Protein AF-A0A967WFG3-F1 (afdb_monomer)

Sequence (77 aa):
RVWMAARGGWPPAHERYAFDLGWSDQISDPELRDWASAISEATIPILA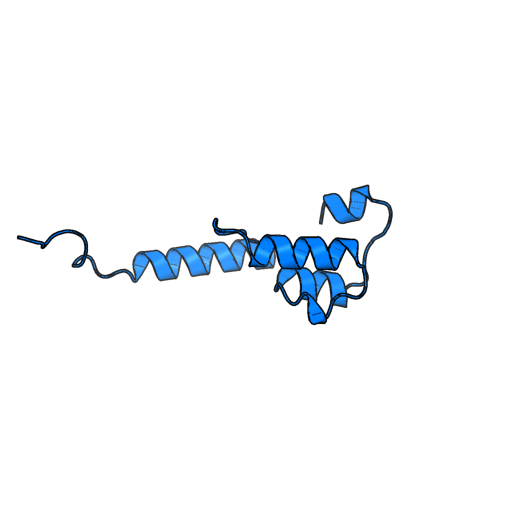GGHGVVAGGLLAMLETLEKIPPDQAEGGG

Foldseek 3Di:
DVVCVVVVHNADPQQLVCLQVLVLVRHPPPVSSVVSVCQVPDPDPDHRDDPVSRVVVVVVVVVVVVVPPPPPPDDDD

Secondary structure (DSSP, 8-state):
-HHHHHTT----HHHHHHHHTT-GGG--SHHHHHHHHHHHH-SS----S-HHHHHHHHHHHHHHHTTS-SSSSS---

pLDDT: mean 79.04, std 13.82, range [36.66, 94.44]

Mean predicted aligned error: 9.94 Å

Radius of gyration: 16.77 Å; Cα contacts (8 Å, |Δi|>4): 49; chains: 1; bounding box: 46×25×43 Å

Structure (mmCIF, N/CA/C/O backbone):
data_AF-A0A967WFG3-F1
#
_entry.id   AF-A0A967WFG3-F1
#
loop_
_atom_site.group_PDB
_atom_site.id
_atom_site.type_symbol
_atom_site.label_atom_id
_atom_site.label_alt_id
_atom_site.label_comp_id
_atom_site.label_asym_id
_atom_site.label_entity_id
_atom_site.label_seq_id
_atom_site.pdbx_PDB_ins_code
_atom_site.Cartn_x
_atom_site.Cartn_y
_atom_site.Cartn_z
_atom_site.occupancy
_atom_site.B_iso_or_equiv
_atom_site.auth_seq_id
_atom_site.auth_comp_id
_atom_site.auth_asym_id
_atom_site.auth_atom_id
_atom_site.pdbx_PDB_model_num
ATOM 1 N N . ARG A 1 1 ? 6.287 -3.058 1.004 1.00 69.25 1 ARG A N 1
ATOM 2 C CA . ARG A 1 1 ? 7.593 -2.668 0.397 1.00 69.25 1 ARG A CA 1
ATOM 3 C C . ARG A 1 1 ? 8.724 -3.661 0.685 1.00 69.25 1 ARG A C 1
ATOM 5 O O . ARG A 1 1 ? 9.405 -4.026 -0.260 1.00 69.25 1 ARG A O 1
ATOM 12 N N . VAL A 1 2 ? 8.907 -4.149 1.921 1.00 73.44 2 VAL A N 1
ATOM 13 C CA . VAL A 1 2 ? 9.925 -5.186 2.231 1.00 73.44 2 VAL A CA 1
ATOM 14 C C . VAL A 1 2 ? 9.679 -6.487 1.455 1.00 73.44 2 VAL A C 1
ATOM 16 O O . VAL A 1 2 ? 10.591 -6.982 0.805 1.00 73.44 2 VAL A O 1
ATOM 19 N N . TRP A 1 3 ? 8.434 -6.979 1.436 1.00 79.19 3 TRP A N 1
ATOM 20 C CA . TRP A 1 3 ? 8.054 -8.180 0.676 1.00 79.19 3 TRP A CA 1
ATOM 21 C C . TRP A 1 3 ? 8.382 -8.072 -0.826 1.00 79.19 3 TRP A C 1
ATOM 23 O O . TRP A 1 3 ? 9.019 -8.958 -1.385 1.00 79.19 3 TRP A O 1
ATOM 33 N N . MET A 1 4 ? 8.044 -6.938 -1.453 1.00 80.69 4 MET A N 1
ATOM 34 C CA . MET A 1 4 ? 8.344 -6.662 -2.867 1.00 80.69 4 MET A CA 1
ATOM 35 C C . MET A 1 4 ? 9.854 -6.699 -3.152 1.00 80.69 4 MET A C 1
ATOM 37 O O . MET A 1 4 ? 10.282 -7.304 -4.125 1.00 80.69 4 MET A O 1
ATOM 41 N N . ALA A 1 5 ? 10.679 -6.095 -2.286 1.00 77.38 5 ALA A N 1
ATOM 42 C CA . ALA A 1 5 ? 12.136 -6.120 -2.446 1.00 77.38 5 ALA A CA 1
ATOM 43 C C . ALA A 1 5 ? 12.720 -7.535 -2.278 1.00 77.38 5 ALA A C 1
ATOM 45 O O . ALA A 1 5 ? 13.631 -7.913 -3.010 1.00 77.38 5 ALA A O 1
ATOM 46 N N . ALA A 1 6 ? 12.178 -8.326 -1.346 1.00 78.75 6 ALA A N 1
ATOM 47 C CA . ALA A 1 6 ? 12.629 -9.691 -1.082 1.00 78.75 6 ALA A CA 1
ATOM 48 C C . ALA A 1 6 ? 12.287 -10.675 -2.218 1.00 78.75 6 ALA A C 1
ATOM 50 O O . ALA A 1 6 ? 13.027 -11.629 -2.436 1.00 78.75 6 ALA A O 1
ATOM 51 N N . ARG A 1 7 ? 11.206 -10.429 -2.972 1.00 78.56 7 ARG A N 1
ATOM 52 C CA . ARG A 1 7 ? 10.771 -11.258 -4.114 1.00 78.56 7 ARG A CA 1
ATOM 53 C C . ARG A 1 7 ? 11.631 -11.058 -5.378 1.00 78.56 7 ARG A C 1
ATOM 55 O O . ARG A 1 7 ? 11.423 -11.737 -6.375 1.00 78.56 7 ARG A O 1
ATOM 62 N N . GLY A 1 8 ? 12.598 -10.135 -5.362 1.00 70.75 8 GLY A N 1
ATOM 63 C CA . GLY A 1 8 ? 13.522 -9.880 -6.479 1.00 70.75 8 GLY A CA 1
ATOM 64 C C . GLY A 1 8 ? 12.921 -9.097 -7.655 1.00 70.75 8 GLY A C 1
ATOM 65 O O . GLY A 1 8 ? 13.655 -8.681 -8.549 1.00 70.75 8 GLY A O 1
ATOM 66 N N . GLY A 1 9 ? 11.611 -8.843 -7.641 1.00 75.81 9 GLY A N 1
ATOM 67 C CA . GLY A 1 9 ? 10.913 -7.983 -8.590 1.00 75.81 9 GLY A CA 1
ATOM 68 C C . GLY A 1 9 ? 10.399 -6.736 -7.886 1.00 75.81 9 GLY A C 1
ATOM 69 O O . GLY A 1 9 ? 9.624 -6.832 -6.941 1.00 75.81 9 GLY A O 1
ATOM 70 N N . TRP A 1 10 ? 10.819 -5.556 -8.341 1.00 82.69 10 TRP A N 1
ATOM 71 C CA . TRP A 1 10 ? 10.275 -4.291 -7.853 1.00 82.69 10 TRP A CA 1
ATOM 72 C C . TRP A 1 10 ? 9.139 -3.850 -8.787 1.00 82.69 10 TRP A C 1
ATOM 74 O O . TRP A 1 10 ? 9.438 -3.415 -9.903 1.00 82.69 10 TRP A O 1
ATOM 84 N N . PRO A 1 11 ? 7.854 -3.951 -8.376 1.00 86.50 11 PRO A N 1
ATOM 85 C CA . PRO A 1 11 ? 6.729 -3.591 -9.238 1.00 86.50 11 PRO A CA 1
ATOM 86 C C . PRO A 1 11 ? 6.846 -2.133 -9.673 1.00 86.50 11 PRO A C 1
ATOM 88 O O . PRO A 1 11 ? 7.426 -1.338 -8.927 1.00 86.50 11 PRO A O 1
ATOM 91 N N . PRO A 1 12 ? 6.313 -1.732 -10.834 1.00 90.12 12 PRO A N 1
ATOM 92 C CA . PRO A 1 12 ? 6.403 -0.354 -11.296 1.00 90.12 12 PRO A CA 1
ATOM 93 C C . PRO A 1 12 ? 5.730 0.617 -10.313 1.00 90.12 12 PRO A C 1
ATOM 95 O O . PRO A 1 12 ? 4.873 0.253 -9.510 1.00 90.12 12 PRO A O 1
ATOM 98 N N . ALA A 1 13 ? 6.145 1.886 -10.347 1.00 89.69 13 ALA A N 1
ATOM 99 C CA . ALA A 1 13 ? 5.729 2.867 -9.341 1.00 89.69 13 ALA A CA 1
ATOM 100 C C . ALA A 1 13 ? 4.209 3.068 -9.260 1.00 89.69 13 ALA A C 1
ATOM 102 O O . ALA A 1 13 ? 3.697 3.248 -8.158 1.00 89.69 13 ALA A O 1
ATOM 103 N N . HIS A 1 14 ? 3.512 2.993 -10.396 1.00 91.12 14 HIS A N 1
ATOM 104 C CA . HIS A 1 14 ? 2.059 3.135 -10.454 1.00 91.12 14 HIS A CA 1
ATOM 105 C C . HIS A 1 14 ? 1.335 1.973 -9.760 1.00 91.12 14 HIS A C 1
ATOM 107 O O . HIS A 1 14 ? 0.411 2.227 -8.999 1.00 91.12 14 HIS A O 1
ATOM 113 N N . GLU A 1 15 ? 1.798 0.728 -9.912 1.00 91.50 15 GLU A N 1
ATOM 114 C CA . GLU A 1 15 ? 1.189 -0.421 -9.223 1.00 91.50 15 GLU A CA 1
ATOM 115 C C . GLU A 1 15 ? 1.467 -0.407 -7.722 1.00 91.50 15 GLU A C 1
ATOM 117 O O . GLU A 1 15 ? 0.589 -0.723 -6.926 1.00 91.50 15 GLU A O 1
ATOM 122 N N . ARG A 1 16 ? 2.664 0.025 -7.297 1.00 89.56 16 ARG A N 1
ATOM 123 C CA . ARG A 1 16 ? 2.951 0.199 -5.861 1.00 89.56 16 ARG A CA 1
ATOM 124 C C . ARG A 1 16 ? 2.070 1.282 -5.237 1.00 89.56 16 ARG A C 1
ATOM 126 O O . ARG A 1 16 ? 1.676 1.147 -4.087 1.00 89.56 16 ARG A O 1
ATOM 133 N N . TYR A 1 17 ? 1.792 2.350 -5.983 1.00 89.12 17 TYR A N 1
ATOM 134 C CA . TYR A 1 17 ? 0.883 3.405 -5.546 1.00 89.12 17 TYR A CA 1
ATOM 135 C C . TYR A 1 17 ? -0.568 2.911 -5.487 1.00 89.12 17 TYR A C 1
ATOM 137 O O . TYR A 1 17 ? -1.230 3.126 -4.480 1.00 89.12 17 TYR A O 1
ATOM 145 N N . ALA A 1 18 ? -1.031 2.185 -6.508 1.00 91.00 18 ALA A N 1
ATOM 146 C CA . ALA A 1 18 ? -2.343 1.542 -6.501 1.00 91.00 18 ALA A CA 1
ATOM 147 C C . ALA A 1 18 ? -2.502 0.569 -5.319 1.00 91.00 18 ALA A C 1
ATOM 149 O O . ALA A 1 18 ? -3.527 0.595 -4.645 1.00 91.00 18 ALA A O 1
ATOM 150 N N . PHE A 1 19 ? -1.467 -0.220 -5.009 1.00 90.50 19 PHE A N 1
ATOM 151 C CA . PHE A 1 19 ? -1.437 -1.095 -3.836 1.00 90.50 19 PHE A CA 1
ATOM 152 C C . PHE A 1 19 ? -1.537 -0.320 -2.519 1.00 90.50 19 PHE A C 1
ATOM 154 O O . PHE A 1 19 ? -2.342 -0.678 -1.665 1.00 90.50 19 PHE A O 1
ATOM 161 N N . ASP A 1 20 ? -0.751 0.753 -2.363 1.00 88.50 20 ASP A N 1
ATOM 162 C CA . ASP A 1 20 ? -0.788 1.608 -1.168 1.00 88.50 20 ASP A CA 1
ATOM 163 C C . ASP A 1 20 ? -2.203 2.213 -0.942 1.00 88.50 20 ASP A C 1
ATOM 165 O O . ASP A 1 20 ? -2.534 2.556 0.189 1.00 88.50 20 ASP A O 1
ATOM 169 N N . LEU A 1 21 ? -3.041 2.311 -1.988 1.00 87.88 21 LEU A N 1
ATOM 170 C CA . LEU A 1 21 ? -4.428 2.806 -1.939 1.00 87.88 21 LEU A CA 1
ATOM 171 C C . LEU A 1 21 ? -5.514 1.713 -1.954 1.00 87.88 21 LEU A C 1
ATOM 173 O O . LEU A 1 21 ? -6.696 2.041 -1.868 1.00 87.88 21 LEU A O 1
ATOM 177 N N . GLY A 1 22 ? -5.149 0.436 -2.0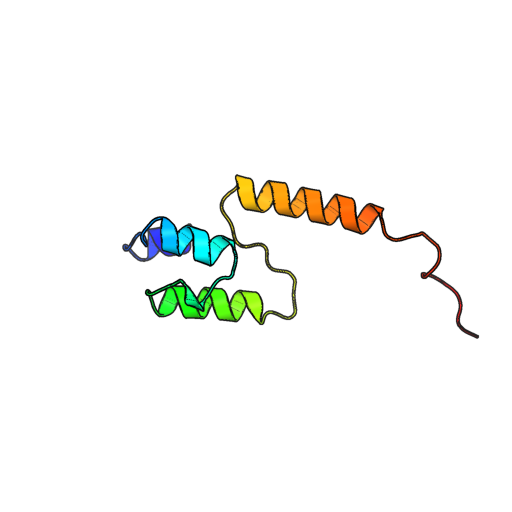91 1.00 88.44 22 GLY A N 1
ATOM 178 C CA . GLY A 1 22 ? -6.111 -0.669 -2.197 1.00 88.44 22 GLY A CA 1
ATOM 179 C C . GLY A 1 22 ? -6.842 -0.766 -3.545 1.00 88.44 22 GLY A C 1
ATOM 180 O O . GLY A 1 22 ? -7.883 -1.407 -3.634 1.00 88.44 22 GLY A O 1
ATOM 181 N N . TRP A 1 23 ? -6.327 -0.150 -4.613 1.00 91.75 23 TRP A N 1
ATOM 182 C CA . TRP A 1 23 ? -6.930 -0.204 -5.952 1.00 91.75 23 TRP A CA 1
ATOM 183 C C . TRP A 1 23 ? -6.501 -1.464 -6.707 1.00 91.75 23 TRP A C 1
ATOM 185 O O . TRP A 1 23 ? -5.707 -1.397 -7.648 1.00 91.75 23 TRP A O 1
ATOM 195 N N . SER A 1 24 ? -7.013 -2.621 -6.290 1.00 93.38 24 SER A N 1
ATOM 196 C CA . SER A 1 24 ? -6.665 -3.930 -6.864 1.00 93.38 24 SER A CA 1
ATOM 197 C C . SER A 1 24 ? -6.861 -3.997 -8.388 1.00 93.38 24 SER A C 1
ATOM 199 O O . SER A 1 24 ? -6.007 -4.538 -9.091 1.00 93.38 24 SER A O 1
ATOM 201 N N . ASP A 1 25 ? -7.903 -3.355 -8.924 1.00 94.44 25 ASP A N 1
ATOM 202 C CA . ASP A 1 25 ? -8.199 -3.313 -10.366 1.00 94.44 25 ASP A CA 1
ATOM 203 C C . ASP A 1 25 ? -7.128 -2.599 -11.218 1.00 94.44 25 ASP A C 1
ATOM 205 O O . ASP A 1 25 ? -7.07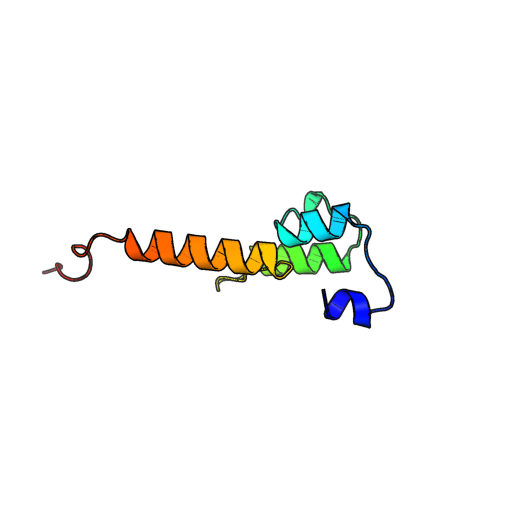1 -2.780 -12.433 1.00 94.44 25 ASP A O 1
ATOM 209 N N . GLN A 1 26 ? -6.264 -1.788 -10.597 1.00 94.38 26 GLN A N 1
ATOM 210 C CA . GLN A 1 26 ? -5.193 -1.026 -11.260 1.00 94.38 26 GLN A CA 1
ATOM 211 C C . GLN A 1 26 ? -3.831 -1.748 -11.209 1.00 94.38 26 GLN A C 1
ATOM 213 O O . GLN A 1 26 ? -2.819 -1.193 -11.640 1.00 94.38 26 GLN A O 1
ATOM 218 N N . ILE A 1 27 ? -3.775 -2.960 -10.649 1.00 94.38 27 ILE A N 1
ATOM 219 C CA . ILE A 1 27 ? -2.541 -3.727 -10.446 1.00 94.38 27 ILE A CA 1
ATOM 220 C C . ILE A 1 27 ? -2.501 -4.880 -11.443 1.00 94.38 27 ILE A C 1
ATOM 222 O O . ILE A 1 27 ? -3.394 -5.726 -11.432 1.00 94.38 27 ILE A O 1
ATOM 226 N N . SER A 1 28 ? -1.474 -4.956 -12.292 1.00 94.31 28 SER A N 1
ATOM 227 C CA . SER A 1 28 ? -1.331 -6.037 -13.277 1.00 94.31 28 SER A CA 1
ATOM 228 C C . SER A 1 28 ? -0.651 -7.275 -12.694 1.00 94.31 28 SER A C 1
ATOM 230 O O . SER A 1 28 ? -0.998 -8.382 -13.105 1.00 94.31 28 SER A O 1
ATOM 232 N N . ASP A 1 29 ? 0.292 -7.108 -11.753 1.00 91.19 29 ASP A N 1
ATOM 233 C CA . ASP A 1 29 ? 0.957 -8.233 -11.078 1.00 91.19 29 ASP A CA 1
ATOM 234 C C . ASP A 1 29 ? -0.064 -9.058 -10.264 1.00 91.19 29 ASP A C 1
ATOM 236 O O . ASP A 1 29 ? -0.680 -8.518 -9.340 1.00 91.19 29 ASP A O 1
ATOM 240 N N . PRO A 1 30 ? -0.264 -10.354 -10.582 1.00 91.62 30 PRO A N 1
ATOM 241 C CA . PRO A 1 30 ? -1.304 -11.162 -9.947 1.00 91.62 30 PRO A CA 1
ATOM 242 C C . PRO A 1 30 ? -1.126 -11.314 -8.437 1.00 91.62 30 PRO A C 1
ATOM 244 O O . PRO A 1 30 ? -2.085 -11.154 -7.693 1.00 91.62 30 PRO A O 1
ATOM 247 N N . GLU A 1 31 ? 0.099 -11.555 -7.964 1.00 89.88 31 GLU A N 1
ATOM 248 C CA . GLU A 1 31 ? 0.330 -11.716 -6.526 1.00 89.88 31 GLU A CA 1
ATOM 249 C C . GLU A 1 31 ? 0.110 -10.393 -5.790 1.00 89.88 31 GLU A C 1
ATOM 251 O O . GLU A 1 31 ? -0.487 -10.369 -4.718 1.00 89.88 31 GLU A O 1
ATOM 256 N N . LEU A 1 32 ? 0.562 -9.272 -6.357 1.00 90.81 32 LEU A N 1
ATOM 257 C CA . LEU A 1 32 ? 0.349 -7.959 -5.760 1.00 90.81 32 LEU A CA 1
ATOM 258 C C . LEU A 1 32 ? -1.140 -7.588 -5.706 1.00 90.81 32 LEU A C 1
ATOM 260 O O . LEU A 1 32 ? -1.579 -6.971 -4.733 1.00 90.81 32 LEU A O 1
ATOM 264 N N . ARG A 1 33 ? -1.909 -7.978 -6.728 1.00 94.19 33 ARG A N 1
ATOM 265 C CA . ARG A 1 33 ? -3.364 -7.821 -6.754 1.00 94.19 33 ARG A CA 1
ATOM 266 C C . ARG A 1 33 ? -4.028 -8.653 -5.660 1.00 94.19 33 ARG A C 1
ATOM 268 O O . ARG A 1 33 ? -4.847 -8.109 -4.928 1.00 94.19 33 ARG A O 1
ATOM 275 N N . ASP A 1 34 ? -3.635 -9.915 -5.504 1.00 93.25 34 ASP A N 1
ATOM 276 C CA . ASP A 1 34 ? -4.175 -10.802 -4.468 1.00 93.25 34 ASP A CA 1
ATOM 277 C C . ASP A 1 34 ? -3.911 -10.246 -3.064 1.00 93.25 34 ASP A C 1
ATOM 279 O O . ASP A 1 34 ? -4.806 -10.222 -2.219 1.00 93.25 34 ASP A O 1
ATOM 283 N N . TRP A 1 35 ? -2.711 -9.706 -2.827 1.00 91.31 35 TRP A N 1
ATOM 284 C CA . TRP A 1 35 ? -2.403 -9.010 -1.579 1.00 91.31 35 TRP A CA 1
ATOM 285 C C . TRP A 1 35 ? -3.290 -7.780 -1.358 1.00 91.31 35 TRP A C 1
ATOM 287 O O . TRP A 1 35 ? -3.764 -7.575 -0.242 1.00 91.31 35 TRP A O 1
ATOM 297 N N . ALA A 1 36 ? -3.507 -6.953 -2.387 1.00 92.12 36 ALA A N 1
ATOM 298 C CA . ALA A 1 36 ? -4.355 -5.764 -2.273 1.00 92.12 36 ALA A CA 1
ATOM 299 C C . ALA A 1 36 ? -5.802 -6.143 -1.925 1.00 92.12 36 ALA A C 1
ATOM 301 O O . ALA A 1 36 ? -6.392 -5.545 -1.025 1.00 92.12 36 ALA A O 1
ATOM 302 N N . SER A 1 37 ? -6.342 -7.169 -2.585 1.00 93.69 37 SER A N 1
ATOM 303 C CA . SER A 1 37 ? -7.684 -7.688 -2.314 1.00 93.69 37 SER A CA 1
ATOM 304 C C . SER A 1 37 ? -7.793 -8.248 -0.895 1.00 93.69 37 SER A C 1
ATOM 306 O O . SER A 1 37 ? -8.684 -7.851 -0.151 1.00 93.69 37 SER A O 1
ATOM 308 N N . ALA A 1 38 ? -6.835 -9.074 -0.462 1.00 92.25 38 ALA A N 1
ATOM 309 C CA . ALA A 1 38 ? -6.834 -9.651 0.883 1.00 92.25 38 ALA A CA 1
ATOM 310 C C . ALA A 1 38 ? -6.761 -8.584 1.990 1.00 92.25 38 ALA A C 1
ATOM 312 O O . ALA A 1 38 ? -7.394 -8.726 3.034 1.00 92.25 38 ALA A O 1
ATOM 313 N N . ILE A 1 39 ? -6.007 -7.504 1.765 1.00 90.94 39 ILE A N 1
ATOM 314 C CA . ILE A 1 39 ? -5.953 -6.358 2.681 1.00 90.94 39 ILE A CA 1
ATOM 315 C C . ILE A 1 39 ? -7.309 -5.653 2.744 1.00 90.94 39 ILE A C 1
ATOM 317 O O . ILE A 1 39 ? -7.757 -5.303 3.833 1.00 90.94 39 ILE A O 1
ATOM 321 N N . SER A 1 40 ? -7.965 -5.459 1.598 1.00 88.38 40 SER A N 1
ATOM 322 C CA . SER A 1 40 ? -9.275 -4.806 1.532 1.00 88.38 40 SER A CA 1
ATOM 323 C C . SER A 1 40 ? -10.397 -5.639 2.158 1.00 88.38 40 SER A C 1
ATOM 325 O O . SER A 1 40 ? -11.369 -5.075 2.651 1.00 88.38 40 SER A O 1
ATOM 327 N N . GLU A 1 41 ? -10.288 -6.964 2.114 1.00 92.31 41 GLU A N 1
ATOM 328 C CA . GLU A 1 41 ? -11.272 -7.905 2.664 1.00 92.31 41 GLU A CA 1
ATOM 329 C C . GLU A 1 41 ? -11.023 -8.233 4.146 1.00 92.31 41 GLU A C 1
ATOM 331 O O . GLU A 1 41 ? -11.834 -8.906 4.789 1.00 92.31 41 GLU A O 1
ATOM 336 N N . ALA A 1 42 ? -9.906 -7.769 4.713 1.00 92.19 42 ALA A N 1
ATOM 337 C CA . ALA A 1 42 ? -9.543 -8.059 6.088 1.00 92.19 42 ALA A CA 1
ATOM 338 C C . ALA A 1 42 ? -10.558 -7.468 7.078 1.00 92.19 42 ALA A C 1
ATOM 340 O O . ALA A 1 42 ? -10.908 -6.292 7.042 1.00 92.19 42 ALA A O 1
ATOM 341 N N . THR A 1 43 ? -10.984 -8.285 8.042 1.00 90.50 43 THR A N 1
ATOM 342 C CA . THR A 1 43 ? -11.896 -7.855 9.118 1.00 90.50 43 THR A CA 1
ATOM 343 C C . THR A 1 43 ? -11.212 -6.940 10.141 1.00 90.50 43 THR A C 1
ATOM 345 O O . THR A 1 43 ? -11.876 -6.306 10.957 1.00 90.50 43 THR A O 1
ATOM 348 N N . ILE A 1 44 ? -9.879 -6.874 10.112 1.00 87.69 44 ILE A N 1
ATOM 349 C CA . ILE A 1 44 ? -9.080 -5.968 10.937 1.00 87.69 44 ILE A CA 1
ATOM 350 C C . ILE A 1 44 ? -8.581 -4.791 10.089 1.00 87.69 44 ILE A C 1
ATOM 352 O O . ILE A 1 44 ? -8.235 -4.996 8.926 1.00 87.69 44 ILE A O 1
ATOM 356 N N . PRO A 1 45 ? -8.477 -3.572 10.651 1.00 80.56 45 PRO A N 1
ATOM 357 C CA . PRO A 1 45 ? -7.900 -2.445 9.930 1.00 80.56 45 PRO A CA 1
ATOM 358 C C . PRO A 1 45 ? -6.427 -2.705 9.595 1.00 80.56 45 PRO A C 1
ATOM 360 O O . PRO A 1 45 ? -5.604 -2.908 10.490 1.00 80.56 45 PRO A O 1
ATOM 363 N N . ILE A 1 46 ? -6.085 -2.667 8.307 1.00 84.31 46 ILE A N 1
ATOM 364 C CA . ILE A 1 46 ? -4.710 -2.798 7.818 1.00 84.31 46 ILE A CA 1
ATOM 365 C C . ILE A 1 46 ? -4.334 -1.514 7.085 1.00 84.31 46 ILE A C 1
ATOM 367 O O . ILE A 1 46 ? -4.963 -1.134 6.102 1.00 84.31 46 ILE A O 1
ATOM 371 N N . LEU A 1 47 ? -3.266 -0.862 7.543 1.00 81.00 47 LEU A N 1
ATOM 372 C CA . LEU A 1 47 ? -2.660 0.261 6.833 1.00 81.00 47 LEU A CA 1
ATOM 373 C C . LEU A 1 47 ? -1.547 -0.258 5.919 1.00 81.00 47 LEU A C 1
ATOM 375 O O . LEU A 1 47 ? -0.457 -0.609 6.377 1.00 81.00 47 LEU A O 1
ATOM 379 N N . ALA A 1 48 ? -1.823 -0.293 4.617 1.00 80.44 48 ALA A N 1
ATOM 380 C CA . ALA A 1 48 ? -0.794 -0.428 3.595 1.00 80.44 48 ALA A CA 1
ATOM 381 C C . ALA A 1 48 ? -0.120 0.934 3.344 1.00 80.44 48 ALA A C 1
ATOM 383 O O . ALA A 1 48 ? -0.698 1.987 3.607 1.00 80.44 48 ALA A O 1
ATOM 384 N N . GLY A 1 49 ? 1.123 0.936 2.854 1.00 77.75 49 GLY A N 1
ATOM 385 C CA . GLY A 1 49 ? 1.799 2.186 2.506 1.00 77.75 49 GLY A CA 1
ATOM 386 C C . GLY A 1 49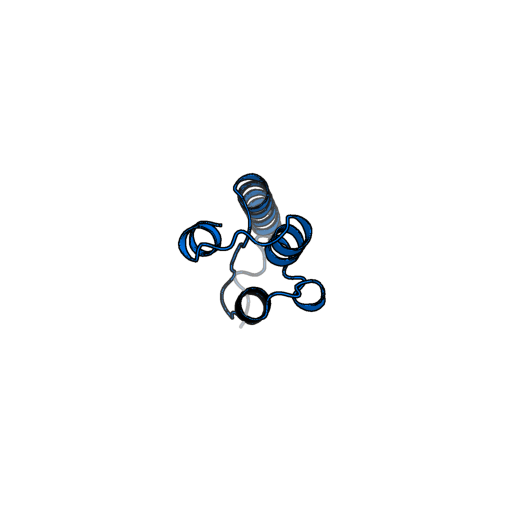 ? 3.304 2.224 2.748 1.00 77.75 49 GLY A C 1
ATOM 387 O O . GLY A 1 49 ? 3.886 1.446 3.507 1.00 77.75 49 GLY A O 1
ATOM 388 N N . GLY A 1 50 ? 3.963 3.196 2.115 1.00 72.38 50 GLY A N 1
ATOM 389 C CA . GLY A 1 50 ? 5.244 3.719 2.600 1.00 72.38 50 GLY A CA 1
ATOM 390 C C . GLY A 1 50 ? 5.065 4.620 3.832 1.00 72.38 50 GLY A C 1
ATOM 391 O O . GLY A 1 50 ? 3.953 5.040 4.134 1.00 72.38 50 GLY A O 1
ATOM 392 N N . HIS A 1 51 ? 6.166 4.977 4.504 1.00 64.06 51 HIS A N 1
ATOM 393 C CA . HIS A 1 51 ? 6.156 5.778 5.743 1.00 64.06 51 HIS A CA 1
ATOM 394 C C . HIS A 1 51 ? 5.242 7.017 5.694 1.00 64.06 51 HIS A C 1
ATOM 396 O O . HIS A 1 51 ? 4.519 7.261 6.649 1.00 64.06 51 HIS A O 1
ATOM 402 N N . GLY A 1 52 ? 5.231 7.778 4.592 1.00 61.62 52 GLY A N 1
ATOM 403 C CA . GLY A 1 52 ? 4.391 8.978 4.475 1.00 61.62 52 GLY A CA 1
ATOM 404 C C . GLY A 1 52 ? 2.886 8.691 4.420 1.00 61.62 52 GLY A C 1
ATOM 405 O O . GLY A 1 52 ? 2.110 9.392 5.060 1.00 61.62 52 GLY A O 1
ATOM 406 N N . VAL A 1 53 ? 2.479 7.636 3.707 1.00 67.06 53 VAL A N 1
ATOM 407 C CA . VAL A 1 53 ? 1.069 7.213 3.621 1.00 67.06 53 VAL A CA 1
ATOM 408 C C . VAL A 1 53 ? 0.606 6.658 4.968 1.00 67.06 53 VAL A C 1
ATOM 410 O O . VAL A 1 53 ? -0.450 7.039 5.460 1.00 67.06 53 VAL A O 1
ATOM 413 N N . VAL A 1 54 ? 1.438 5.833 5.611 1.00 71.12 54 VAL A N 1
ATOM 414 C CA . VAL A 1 54 ? 1.121 5.223 6.912 1.00 71.12 54 VAL A CA 1
ATOM 415 C C . VAL A 1 54 ? 1.064 6.268 8.030 1.00 71.12 54 VAL A C 1
ATOM 417 O O . VAL A 1 54 ? 0.135 6.245 8.831 1.00 71.12 54 VAL A O 1
ATOM 420 N N . ALA A 1 55 ? 2.011 7.210 8.082 1.00 72.44 55 ALA A N 1
ATOM 421 C CA . ALA A 1 55 ? 2.025 8.255 9.106 1.00 72.44 55 ALA A CA 1
ATOM 422 C C . ALA A 1 55 ? 0.827 9.209 8.975 1.00 72.44 55 ALA A C 1
ATOM 424 O O . ALA A 1 55 ? 0.192 9.534 9.976 1.00 72.44 55 ALA A O 1
ATOM 425 N N . GLY A 1 56 ? 0.483 9.613 7.745 1.00 71.19 56 GLY A N 1
ATOM 426 C CA . GLY A 1 56 ? -0.714 10.415 7.487 1.00 71.19 56 GLY A CA 1
ATOM 427 C C . GLY A 1 56 ? -2.005 9.661 7.819 1.00 71.19 56 GLY A C 1
ATOM 428 O O . GLY A 1 56 ? -2.894 10.226 8.449 1.0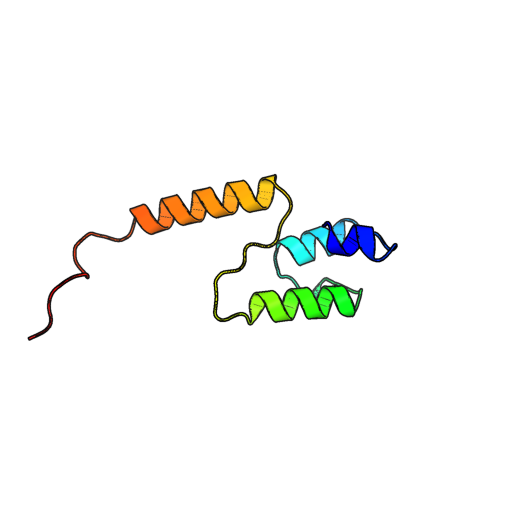0 71.19 56 GLY A O 1
ATOM 429 N N . GLY A 1 57 ? -2.088 8.374 7.463 1.00 69.50 57 GLY A N 1
ATOM 430 C CA . GLY A 1 57 ? -3.228 7.518 7.798 1.00 69.50 57 GLY A CA 1
ATOM 431 C C . GLY A 1 57 ? -3.426 7.351 9.305 1.00 69.50 57 GLY A C 1
ATOM 432 O O . GLY A 1 57 ? -4.546 7.473 9.789 1.00 69.50 57 GLY A O 1
ATOM 433 N N . LEU A 1 58 ? -2.344 7.156 10.065 1.00 77.56 58 LEU A N 1
ATOM 434 C CA . LEU A 1 58 ? -2.415 7.064 11.525 1.00 77.56 58 LEU A CA 1
ATOM 435 C C . LEU A 1 58 ? -2.88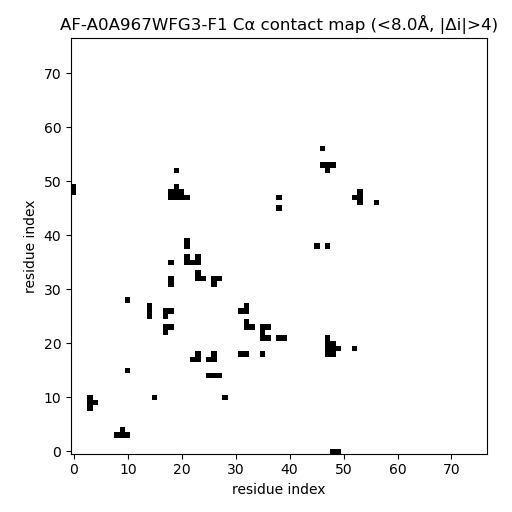4 8.382 12.158 1.00 77.56 58 LEU A C 1
ATOM 437 O O . LEU A 1 58 ? -3.712 8.356 13.064 1.00 77.56 58 LEU A O 1
ATOM 441 N N . LEU A 1 59 ? -2.399 9.526 11.664 1.00 77.62 59 LEU A N 1
ATOM 442 C CA . LEU A 1 59 ? -2.870 10.835 12.121 1.00 77.62 59 LEU A CA 1
ATOM 443 C C . LEU A 1 59 ? -4.369 11.016 11.836 1.00 77.62 59 LEU A C 1
ATOM 445 O O . LEU A 1 59 ? -5.117 11.364 12.741 1.00 77.62 59 LEU A O 1
ATOM 449 N N . ALA A 1 60 ? -4.825 10.699 10.621 1.00 76.31 60 ALA A N 1
ATOM 450 C CA . ALA A 1 60 ? -6.242 10.772 10.260 1.00 76.31 60 ALA A CA 1
ATOM 451 C C . ALA A 1 60 ? -7.116 9.823 11.107 1.00 76.31 60 ALA A C 1
ATOM 453 O O . ALA A 1 60 ? -8.240 10.165 11.479 1.00 76.31 60 ALA A O 1
ATOM 454 N N . MET A 1 61 ? -6.607 8.636 11.453 1.00 77.56 61 MET A N 1
ATOM 455 C CA . MET A 1 61 ? -7.285 7.725 12.379 1.00 77.56 61 MET A CA 1
ATOM 456 C C . MET A 1 61 ? -7.396 8.325 13.785 1.00 77.56 61 MET A C 1
ATOM 458 O O . MET A 1 61 ? -8.469 8.290 14.375 1.00 77.56 61 MET A O 1
ATOM 462 N N . LEU A 1 62 ? -6.328 8.922 14.319 1.00 81.38 62 LEU A N 1
ATOM 463 C CA . LEU A 1 62 ? -6.378 9.596 15.622 1.00 81.38 62 LEU A CA 1
ATOM 464 C C . LEU A 1 62 ? -7.380 10.760 15.615 1.00 81.38 62 LEU A C 1
ATOM 466 O O . LEU A 1 62 ? -8.240 10.831 16.489 1.00 81.38 62 LEU A O 1
ATOM 470 N N . GLU A 1 63 ? -7.352 11.600 14.580 1.00 79.88 63 GLU A N 1
ATOM 471 C CA . GLU A 1 63 ? -8.284 12.725 14.428 1.00 79.88 63 GLU A CA 1
ATOM 472 C C . GLU A 1 63 ? -9.754 12.292 14.309 1.00 79.88 63 GLU A C 1
ATOM 474 O O . GLU A 1 63 ? -10.656 13.076 14.607 1.00 79.88 63 GLU A O 1
ATOM 479 N N . THR A 1 64 ? -10.027 11.077 13.827 1.00 74.19 64 THR A N 1
ATOM 480 C CA . THR A 1 64 ? -11.395 10.540 13.726 1.00 74.19 64 THR A CA 1
ATOM 481 C C . THR A 1 64 ? -11.844 9.855 15.012 1.00 74.19 64 THR A C 1
ATOM 483 O O . THR A 1 64 ? -13.013 9.979 15.370 1.00 74.19 64 THR A O 1
ATOM 486 N N . LEU A 1 65 ? -10.931 9.219 15.751 1.00 76.94 65 LEU A N 1
ATOM 487 C CA . LEU A 1 65 ? -11.201 8.685 17.089 1.00 76.94 65 LEU A CA 1
ATOM 488 C C . LEU A 1 65 ? -11.491 9.801 18.104 1.00 76.94 65 LEU A C 1
ATOM 490 O O . LEU A 1 65 ? -12.415 9.671 18.900 1.00 76.94 65 LEU A O 1
ATOM 494 N N . GLU A 1 66 ? -10.774 10.926 18.034 1.00 65.38 66 GLU A N 1
ATOM 495 C CA . GLU A 1 66 ? -11.042 12.109 18.870 1.00 65.38 66 GLU A CA 1
ATOM 496 C C . GLU A 1 66 ? -12.389 12.784 18.557 1.00 65.38 66 GLU A C 1
ATOM 498 O O . GLU A 1 66 ? -12.931 13.510 19.388 1.00 65.38 66 GLU A O 1
ATOM 503 N N . LYS A 1 67 ? -12.957 12.535 17.370 1.00 59.28 67 LYS A N 1
ATOM 504 C CA . LYS A 1 67 ? -14.265 13.061 16.948 1.00 59.28 67 LYS A CA 1
ATOM 505 C C . LYS A 1 67 ? -15.448 12.170 17.339 1.00 59.28 67 LYS A C 1
ATOM 507 O O . LYS A 1 67 ? -16.578 12.542 17.026 1.00 59.28 67 LYS A O 1
ATOM 512 N N . ILE A 1 68 ? -15.237 11.036 18.015 1.00 54.28 68 ILE A N 1
ATOM 513 C CA . ILE A 1 68 ? -16.331 10.255 18.612 1.00 54.28 68 ILE A CA 1
ATOM 514 C C . ILE A 1 68 ? -16.902 11.072 19.789 1.00 54.28 68 ILE A C 1
ATOM 516 O O . ILE A 1 68 ? -16.180 11.302 20.761 1.00 54.28 68 ILE A O 1
ATOM 520 N N . PRO A 1 69 ? -18.167 11.539 19.744 1.00 54.62 69 PRO A N 1
ATOM 521 C CA . PRO A 1 69 ? -18.757 12.270 20.860 1.00 54.62 69 PRO A CA 1
ATOM 522 C C . PRO A 1 69 ? -18.823 11.366 22.102 1.00 54.62 69 PRO A C 1
ATOM 524 O O . PRO A 1 69 ? -19.172 10.192 21.961 1.00 54.62 69 PRO A O 1
ATOM 527 N N . PRO A 1 70 ? -18.566 11.881 23.317 1.00 54.12 70 PRO A N 1
ATOM 528 C CA . PRO A 1 70 ? -18.539 11.082 24.547 1.00 54.12 70 PRO A CA 1
ATOM 529 C C . PRO A 1 70 ? -19.907 10.527 25.006 1.00 54.12 70 PRO A C 1
ATOM 531 O O . PRO A 1 70 ? -20.028 10.109 26.150 1.00 54.12 70 PRO A O 1
ATOM 534 N N . ASP A 1 71 ? -20.932 10.486 24.151 1.00 61.75 71 ASP A N 1
ATOM 535 C CA . ASP A 1 71 ? -22.321 10.187 24.536 1.00 61.75 71 ASP A CA 1
ATOM 536 C C . ASP A 1 71 ? -22.954 9.016 23.763 1.00 61.75 71 ASP A C 1
ATOM 538 O O . ASP A 1 71 ? -24.116 9.051 23.381 1.00 61.75 71 ASP A O 1
ATOM 542 N N . GLN A 1 72 ? -22.193 7.961 23.472 1.00 56.75 72 GLN A N 1
ATOM 543 C CA . GLN A 1 72 ? -22.767 6.673 23.032 1.00 56.75 72 GLN A CA 1
ATOM 544 C C . GLN A 1 72 ? -22.150 5.476 23.780 1.00 56.75 72 GLN A C 1
ATOM 546 O O . GLN A 1 72 ? -22.247 4.340 23.323 1.00 56.75 72 GLN A O 1
ATOM 551 N N . ALA A 1 73 ? -21.500 5.716 24.927 1.00 56.31 73 ALA A N 1
ATOM 552 C CA . ALA A 1 73 ? -20.885 4.659 25.731 1.00 56.31 73 ALA A CA 1
ATOM 553 C C . ALA A 1 73 ? -21.807 4.079 26.818 1.00 56.31 73 ALA A C 1
ATOM 555 O O . ALA A 1 73 ? -21.557 2.958 27.244 1.00 56.31 73 ALA A O 1
ATOM 556 N N . GLU A 1 74 ? -22.884 4.754 27.238 1.00 55.31 74 GLU A N 1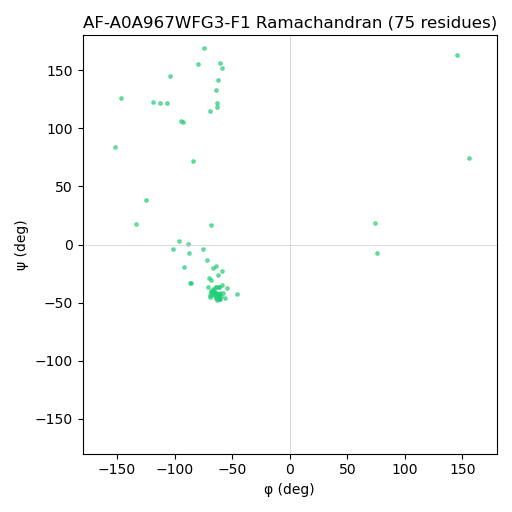
ATOM 557 C CA . GLU A 1 74 ? -23.819 4.196 28.226 1.00 55.31 74 GLU A CA 1
ATOM 558 C C . GLU 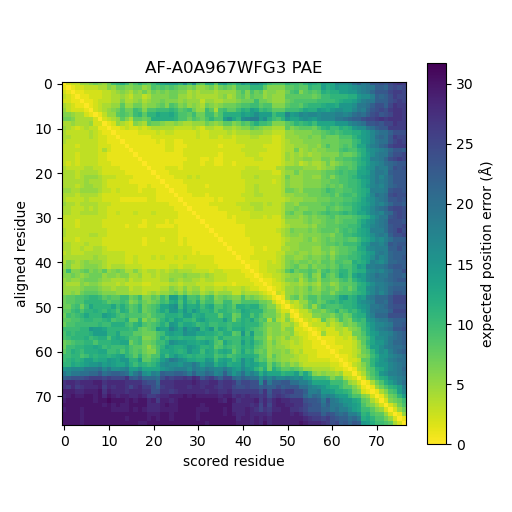A 1 74 ? -25.264 4.643 27.967 1.00 55.31 74 GLU A C 1
ATOM 560 O O . GLU A 1 74 ? -25.547 5.835 27.896 1.00 55.31 74 GLU A O 1
ATOM 565 N N . GLY A 1 75 ? -26.193 3.685 27.855 1.00 47.72 75 GLY A N 1
ATOM 566 C CA . GLY A 1 75 ? -27.627 3.986 27.845 1.00 47.72 75 GLY A CA 1
ATOM 567 C C . GLY A 1 75 ? -28.507 2.940 27.164 1.00 47.72 75 GLY A C 1
ATOM 568 O O . GLY A 1 75 ? -29.023 3.183 26.078 1.00 47.72 75 GLY A O 1
ATOM 569 N N . GLY A 1 76 ? -28.731 1.798 27.817 1.00 43.88 76 GLY A N 1
ATOM 570 C CA . GLY A 1 76 ? -29.717 0.810 27.379 1.00 43.88 76 GLY A CA 1
ATOM 571 C C . GLY A 1 76 ? -30.282 -0.014 28.534 1.00 43.88 76 GLY A C 1
ATOM 572 O O . GLY A 1 76 ? -29.795 -1.114 28.753 1.00 43.88 76 GLY A O 1
ATOM 573 N N . GLY A 1 77 ? -31.302 0.540 29.208 1.00 36.66 77 GLY A N 1
ATOM 574 C CA . GLY A 1 77 ? -32.412 -0.169 29.879 1.00 36.66 77 GLY A CA 1
ATOM 575 C C . GLY A 1 77 ? -32.109 -1.027 31.097 1.00 36.66 77 GLY A C 1
ATOM 576 O O . GLY A 1 77 ? -31.806 -2.220 30.892 1.00 36.66 77 GLY A O 1
#

Solvent-accessible surface area (backbone atoms only — not comparable to full-atom values): 4779 Å² total; per-residue (Å²): 108,70,67,41,61,73,69,77,51,76,74,56,71,67,37,53,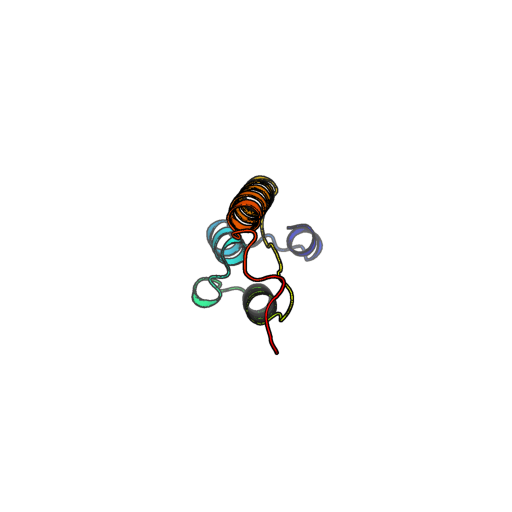51,25,42,42,71,51,39,34,93,68,35,84,54,66,69,62,21,52,52,18,46,54,52,73,67,43,95,56,96,70,84,53,54,57,74,70,53,38,53,52,50,52,50,53,50,51,61,51,60,73,63,57,70,93,83,79,81,79,90,82,133